Protein AF-A0A2E2SWW2-F1 (afdb_monomer)

Radius of gyration: 19.33 Å; Cα contacts (8 Å, |Δi|>4): 134; chains: 1; bounding box: 45×27×55 Å

Solvent-accessible surface area (backbone atoms only — not comparable to full-atom values): 9834 Å² total; per-residue (Å²): 129,81,61,62,66,57,54,51,51,49,55,50,49,55,50,66,76,67,57,56,90,77,57,49,76,68,54,45,49,54,51,53,53,49,52,51,54,40,49,55,32,51,47,49,33,52,50,35,50,50,36,60,74,56,81,68,48,97,42,60,67,59,31,48,51,49,39,46,53,29,50,52,51,38,50,52,41,51,51,52,46,50,52,47,52,56,50,50,51,52,55,48,49,55,56,39,70,74,45,58,74,81,56,28,61,61,47,51,56,49,49,51,54,42,51,53,49,55,50,50,49,54,51,52,51,51,51,50,57,50,44,60,56,48,76,70,78,41,91,64,68,74,71,58,82,58,82,59,84,47,83,67,40,71,76,63,61,65,55,72,54,48,50,56,46,44,54,58,56,48,59,73,78,107

Structure (mmCIF, N/CA/C/O backbone):
data_AF-A0A2E2SWW2-F1
#
_entry.id   AF-A0A2E2SWW2-F1
#
loop_
_atom_site.group_PDB
_atom_site.id
_atom_site.type_symbol
_atom_site.label_atom_id
_atom_site.label_alt_id
_atom_site.lab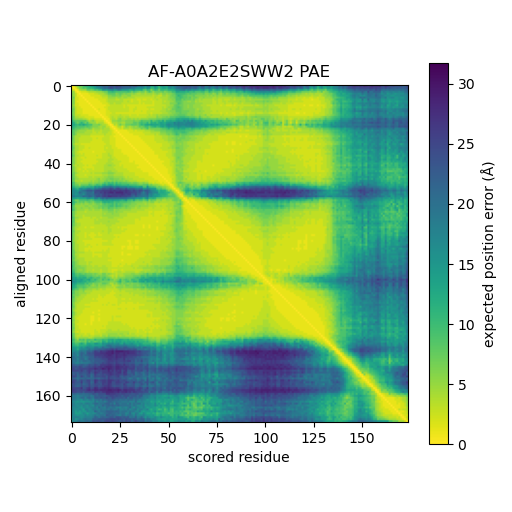el_comp_id
_atom_site.label_asym_id
_atom_site.label_entity_id
_atom_site.label_seq_id
_atom_site.pdbx_PDB_ins_code
_atom_site.Cartn_x
_atom_site.Cartn_y
_atom_site.Cartn_z
_atom_site.occupancy
_atom_site.B_iso_or_equiv
_atom_site.auth_seq_id
_atom_site.auth_comp_id
_atom_site.auth_asym_id
_atom_site.auth_atom_id
_atom_site.pdbx_PDB_model_num
ATOM 1 N N . MET A 1 1 ? -21.927 5.154 5.506 1.00 44.78 1 MET A N 1
ATOM 2 C CA . MET A 1 1 ? -20.506 5.487 5.271 1.00 44.78 1 MET A CA 1
ATOM 3 C C . MET A 1 1 ? -20.057 4.761 4.008 1.00 44.78 1 MET A C 1
ATOM 5 O O . MET A 1 1 ? -20.551 3.657 3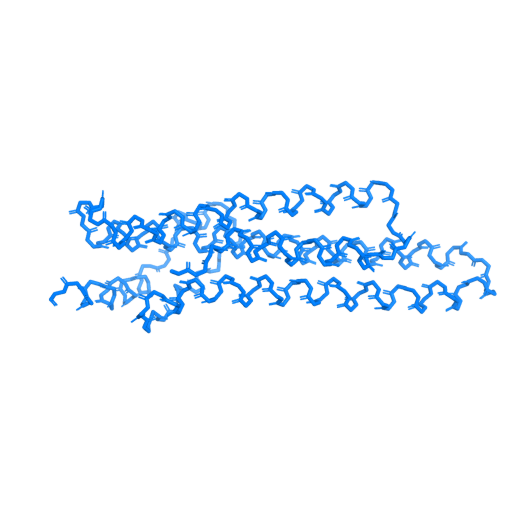.797 1.00 44.78 1 MET A O 1
ATOM 9 N N . PRO A 1 2 ? -19.231 5.363 3.132 1.00 48.22 2 PRO A N 1
ATOM 10 C CA . PRO A 1 2 ? -18.653 4.631 2.007 1.00 48.22 2 PRO A CA 1
ATOM 11 C C . PRO A 1 2 ? -17.894 3.409 2.537 1.00 48.22 2 PRO A C 1
ATOM 13 O O . PRO A 1 2 ? -17.219 3.514 3.556 1.00 48.22 2 PRO A O 1
ATOM 16 N N . ASN A 1 3 ? -18.018 2.263 1.867 1.00 66.25 3 ASN A N 1
ATOM 17 C CA . ASN A 1 3 ? -17.285 1.055 2.235 1.00 66.25 3 ASN A CA 1
ATOM 18 C C . ASN A 1 3 ? -15.785 1.298 1.984 1.00 66.25 3 ASN A C 1
ATOM 20 O O . ASN A 1 3 ? -15.339 1.387 0.839 1.00 66.25 3 ASN A O 1
ATOM 24 N N . LEU A 1 4 ? -15.018 1.464 3.060 1.00 70.31 4 LEU A N 1
ATOM 25 C CA . LEU A 1 4 ? -13.600 1.828 3.026 1.00 70.31 4 LEU A CA 1
ATOM 26 C C . LEU A 1 4 ? -12.750 0.746 2.360 1.00 70.31 4 LEU A C 1
ATOM 28 O O . LEU A 1 4 ? -11.808 1.057 1.628 1.00 70.31 4 LEU A O 1
ATOM 32 N N . THR A 1 5 ? -13.156 -0.513 2.516 1.00 74.06 5 THR A N 1
ATOM 33 C CA . THR A 1 5 ? -12.582 -1.646 1.787 1.00 74.06 5 THR A CA 1
ATOM 34 C C . THR A 1 5 ? -12.798 -1.496 0.273 1.00 74.06 5 THR A C 1
ATOM 36 O O . THR A 1 5 ? -11.884 -1.758 -0.507 1.00 74.06 5 THR A O 1
ATOM 39 N N . THR A 1 6 ? -13.952 -0.990 -0.176 1.00 81.00 6 THR A N 1
ATOM 40 C CA . THR A 1 6 ? -14.204 -0.699 -1.602 1.00 81.00 6 THR A CA 1
ATOM 41 C C . THR A 1 6 ? -13.335 0.447 -2.125 1.00 81.00 6 THR A C 1
ATOM 43 O O . THR A 1 6 ? -12.779 0.344 -3.222 1.00 81.00 6 THR A O 1
ATOM 46 N N . SER A 1 7 ? -13.160 1.520 -1.347 1.00 85.69 7 SER A N 1
ATOM 47 C CA . SER A 1 7 ? -12.246 2.616 -1.706 1.00 85.69 7 SER A CA 1
ATOM 48 C C . SER A 1 7 ? -10.805 2.117 -1.827 1.00 85.69 7 SER A C 1
ATOM 50 O O . SER A 1 7 ? -10.133 2.403 -2.816 1.00 85.69 7 SER A O 1
ATOM 52 N N . PHE A 1 8 ? -10.354 1.300 -0.873 1.00 87.19 8 PHE A N 1
ATOM 53 C CA . PHE A 1 8 ? -9.035 0.674 -0.895 1.00 87.19 8 PHE A CA 1
ATOM 54 C C . PHE A 1 8 ? -8.827 -0.188 -2.150 1.00 87.19 8 PHE A C 1
ATOM 56 O O . PHE A 1 8 ? -7.847 -0.016 -2.879 1.00 87.19 8 PHE A O 1
ATOM 63 N N . GLN A 1 9 ? -9.786 -1.068 -2.453 1.00 88.56 9 GLN A N 1
ATOM 64 C CA . GLN A 1 9 ? -9.755 -1.916 -3.647 1.00 88.56 9 GLN A CA 1
ATOM 65 C C . GLN A 1 9 ? -9.738 -1.098 -4.942 1.00 88.56 9 GLN A C 1
ATOM 67 O O . GLN A 1 9 ? -9.017 -1.452 -5.873 1.00 88.56 9 GLN A O 1
ATOM 72 N N . THR A 1 10 ? -10.471 0.017 -4.992 1.00 90.06 10 THR A N 1
ATOM 73 C CA . THR A 1 10 ? -10.481 0.927 -6.148 1.00 90.06 10 THR A CA 1
ATOM 74 C C . THR A 1 10 ? -9.108 1.559 -6.368 1.00 90.06 10 THR A C 1
ATOM 76 O O . THR A 1 10 ? -8.600 1.556 -7.489 1.00 90.06 10 THR A O 1
ATOM 79 N N . ILE A 1 11 ? -8.465 2.049 -5.302 1.00 90.88 11 ILE A N 1
ATOM 80 C CA . ILE A 1 11 ? -7.120 2.640 -5.377 1.00 90.88 11 ILE A CA 1
ATOM 81 C C . ILE A 1 11 ? -6.105 1.598 -5.876 1.00 90.88 11 ILE A C 1
ATOM 83 O O . ILE A 1 11 ? -5.323 1.892 -6.782 1.00 90.88 11 ILE A O 1
ATOM 87 N N . ILE A 1 12 ? -6.148 0.367 -5.347 1.00 91.69 12 ILE A N 1
ATOM 88 C CA . ILE A 1 12 ? -5.291 -0.728 -5.830 1.00 91.69 12 ILE A CA 1
ATOM 89 C C . ILE A 1 12 ? -5.576 -1.055 -7.294 1.00 91.69 12 ILE A C 1
ATOM 91 O O . ILE A 1 12 ? -4.636 -1.228 -8.068 1.00 91.69 12 ILE A O 1
ATOM 95 N N . GLY A 1 13 ? -6.849 -1.165 -7.678 1.00 90.19 13 GLY A N 1
ATOM 96 C CA . GLY A 1 13 ? -7.248 -1.472 -9.050 1.00 90.19 13 GLY A CA 1
ATOM 97 C C . GLY A 1 13 ? -6.688 -0.451 -10.039 1.00 90.19 13 GLY A C 1
ATOM 98 O O . GLY A 1 13 ? -6.053 -0.827 -11.026 1.00 90.19 13 GLY A O 1
ATOM 99 N N . ASN A 1 14 ? -6.820 0.837 -9.715 1.00 91.31 14 ASN A N 1
ATOM 100 C CA . ASN A 1 14 ? -6.276 1.932 -10.517 1.00 91.31 14 ASN A CA 1
ATOM 101 C C . ASN A 1 14 ? -4.749 1.845 -10.633 1.00 91.31 14 ASN A C 1
ATOM 103 O O . ASN A 1 14 ? -4.219 1.902 -11.744 1.00 91.31 14 ASN A O 1
ATOM 107 N N . TYR A 1 15 ? -4.047 1.621 -9.518 1.00 92.19 15 TYR A N 1
ATOM 108 C CA . TYR A 1 15 ? -2.594 1.443 -9.519 1.00 92.19 15 TYR A CA 1
ATOM 109 C C . TYR A 1 15 ? -2.155 0.264 -10.395 1.00 92.19 15 TYR A C 1
ATOM 111 O O . TYR A 1 15 ? -1.316 0.431 -11.276 1.00 92.19 15 TYR A O 1
ATOM 119 N N . LYS A 1 16 ? -2.769 -0.913 -10.220 1.00 88.94 16 LYS A N 1
ATOM 120 C CA . LYS A 1 16 ? -2.439 -2.122 -10.990 1.00 88.94 16 LYS A CA 1
ATOM 121 C C . LYS A 1 16 ? -2.703 -1.955 -12.483 1.00 88.94 16 LYS A C 1
ATOM 123 O O . LYS A 1 16 ? -1.901 -2.408 -13.290 1.00 88.94 16 LYS A O 1
ATOM 128 N N . SER A 1 17 ? -3.798 -1.291 -12.850 1.00 87.56 17 SER A N 1
ATOM 129 C CA . SER A 1 17 ? -4.132 -1.025 -14.256 1.00 87.56 17 SER A CA 1
ATOM 130 C C . SER A 1 17 ? -3.172 -0.040 -14.934 1.00 87.56 17 SER A C 1
ATOM 132 O O . SER A 1 17 ? -2.983 -0.109 -16.145 1.00 87.56 17 SER A O 1
ATOM 134 N N . SER A 1 18 ? -2.549 0.845 -14.150 1.00 86.69 18 SER A N 1
ATOM 135 C CA . SER A 1 18 ? -1.632 1.880 -14.641 1.00 86.69 18 SER A CA 1
ATOM 136 C C . SER A 1 18 ? -0.158 1.486 -14.520 1.00 86.69 18 SER A C 1
ATOM 138 O O . SER A 1 18 ? 0.701 2.181 -15.059 1.00 86.69 18 SER A O 1
ATOM 140 N N . ALA A 1 19 ? 0.148 0.394 -13.809 1.00 82.31 19 ALA A N 1
ATOM 141 C CA . ALA A 1 19 ? 1.511 -0.041 -13.544 1.00 82.31 19 ALA A CA 1
ATOM 142 C C . ALA A 1 19 ? 2.284 -0.274 -14.849 1.00 82.31 19 ALA A C 1
ATOM 144 O O . ALA A 1 19 ? 1.818 -0.916 -15.794 1.00 82.31 19 ALA A O 1
ATOM 145 N N . THR A 1 20 ? 3.498 0.261 -14.900 1.00 79.00 20 THR A N 1
ATOM 146 C CA . THR A 1 20 ? 4.372 0.127 -16.061 1.00 79.00 20 THR A CA 1
ATOM 147 C C . THR A 1 20 ? 4.958 -1.285 -16.138 1.00 79.00 20 THR A C 1
ATOM 149 O O . THR A 1 20 ? 5.107 -1.985 -15.136 1.00 79.00 20 THR A O 1
ATOM 152 N N . LYS A 1 21 ? 5.392 -1.702 -17.333 1.00 80.00 21 LYS A N 1
ATOM 153 C CA . LYS A 1 21 ? 6.045 -3.009 -17.554 1.00 80.00 21 LYS A CA 1
ATOM 154 C C . LYS A 1 21 ? 7.470 -3.109 -16.977 1.00 80.00 21 LYS A C 1
ATOM 156 O O . LYS A 1 21 ? 8.200 -4.029 -17.334 1.00 80.00 21 LYS A O 1
ATOM 161 N N . LEU A 1 22 ? 7.895 -2.162 -16.137 1.00 82.69 22 LEU A N 1
ATOM 162 C CA . LEU A 1 22 ? 9.226 -2.176 -15.523 1.00 82.69 22 LEU A CA 1
ATOM 163 C C . LEU A 1 22 ? 9.336 -3.138 -14.343 1.00 82.69 22 LEU A C 1
ATOM 165 O O . LEU A 1 22 ? 10.448 -3.517 -13.978 1.00 82.69 22 LEU A O 1
ATOM 169 N N . PHE A 1 23 ? 8.216 -3.546 -13.747 1.00 85.75 23 PHE A N 1
ATOM 170 C CA . PHE A 1 23 ? 8.254 -4.589 -12.737 1.00 85.75 23 PHE A CA 1
ATOM 171 C C . PHE A 1 23 ? 8.509 -5.951 -13.369 1.00 85.75 23 PHE A C 1
ATOM 173 O O . PHE A 1 23 ? 7.752 -6.432 -14.212 1.00 85.75 23 PHE A O 1
ATOM 180 N N . THR A 1 24 ? 9.570 -6.610 -12.904 1.00 86.75 24 THR A N 1
ATOM 181 C CA . THR A 1 24 ? 9.708 -8.052 -13.096 1.00 86.75 24 THR A CA 1
ATOM 182 C C . THR A 1 24 ? 8.603 -8.770 -12.325 1.00 86.75 24 THR A C 1
ATOM 184 O O . THR A 1 24 ? 8.027 -8.225 -11.379 1.00 86.75 24 THR A O 1
ATOM 187 N N . SER A 1 25 ? 8.336 -10.031 -12.667 1.00 88.44 25 SER A N 1
ATOM 188 C CA . SER A 1 25 ? 7.360 -10.839 -11.928 1.00 88.44 25 SER A CA 1
ATOM 189 C C . SER A 1 25 ? 7.667 -10.909 -10.428 1.00 88.44 25 SER A C 1
ATOM 191 O O . SER A 1 25 ? 6.747 -10.956 -9.621 1.00 88.44 25 SER A O 1
ATOM 193 N N . GLU A 1 26 ? 8.944 -10.877 -10.040 1.00 91.50 26 GLU A N 1
ATOM 194 C CA . GLU A 1 26 ? 9.345 -10.905 -8.631 1.00 91.50 26 GLU A CA 1
ATOM 195 C C . GLU A 1 26 ? 9.119 -9.562 -7.922 1.00 91.50 26 GLU A C 1
ATOM 197 O O . GLU A 1 26 ? 8.676 -9.516 -6.776 1.00 91.50 26 GLU A O 1
ATOM 202 N N . MET A 1 27 ? 9.364 -8.443 -8.609 1.00 92.75 27 MET A N 1
ATOM 203 C CA . MET A 1 27 ? 8.997 -7.119 -8.095 1.00 92.75 27 MET A CA 1
ATOM 204 C C . MET A 1 27 ? 7.484 -7.020 -7.894 1.00 92.75 27 MET A C 1
ATOM 206 O O . MET A 1 27 ? 7.032 -6.618 -6.824 1.00 92.75 27 MET A O 1
ATOM 210 N N . GLN A 1 28 ? 6.712 -7.472 -8.886 1.00 91.31 28 GLN A N 1
ATOM 211 C CA . GLN A 1 28 ? 5.254 -7.462 -8.840 1.00 91.31 28 GLN A CA 1
ATOM 212 C C . GLN A 1 28 ? 4.718 -8.281 -7.658 1.00 91.31 28 GLN A C 1
ATOM 214 O O . GLN A 1 28 ? 3.885 -7.786 -6.904 1.00 91.31 28 GLN A O 1
ATOM 219 N N . LYS A 1 29 ? 5.255 -9.486 -7.420 1.00 92.81 29 LYS A N 1
ATOM 220 C CA . LYS A 1 29 ? 4.886 -10.312 -6.257 1.00 92.81 29 LYS A CA 1
ATOM 221 C C . LYS A 1 29 ? 5.127 -9.605 -4.923 1.00 92.81 29 LYS A C 1
ATOM 223 O O . LYS A 1 29 ? 4.272 -9.670 -4.043 1.00 92.81 29 LYS A O 1
ATOM 228 N N . ARG A 1 30 ? 6.267 -8.921 -4.758 1.00 93.94 30 ARG A N 1
ATOM 229 C CA . ARG A 1 30 ? 6.573 -8.177 -3.521 1.00 93.94 30 ARG A CA 1
ATOM 230 C C . ARG A 1 30 ? 5.596 -7.025 -3.291 1.00 93.94 30 ARG A C 1
ATOM 232 O O . ARG A 1 30 ? 5.157 -6.829 -2.155 1.00 93.94 30 ARG A O 1
ATOM 239 N N . VAL A 1 31 ? 5.228 -6.307 -4.357 1.00 92.50 31 VAL A N 1
ATOM 240 C CA . VAL A 1 31 ? 4.202 -5.252 -4.308 1.00 92.50 31 VAL A CA 1
ATOM 241 C C . VAL A 1 31 ? 2.849 -5.846 -3.933 1.00 92.50 31 VAL A C 1
ATOM 243 O O . VAL A 1 31 ? 2.231 -5.392 -2.975 1.00 92.50 31 VAL A O 1
ATOM 246 N N . ASP A 1 32 ? 2.419 -6.905 -4.619 1.00 91.69 32 ASP A N 1
ATOM 247 C CA . ASP A 1 32 ? 1.140 -7.568 -4.353 1.00 91.69 32 ASP A CA 1
ATOM 248 C C . ASP A 1 32 ? 1.043 -8.094 -2.920 1.00 91.69 32 ASP A C 1
ATOM 250 O O . ASP A 1 32 ? 0.011 -7.918 -2.274 1.00 91.69 32 ASP A O 1
ATOM 254 N N . SER A 1 33 ? 2.124 -8.671 -2.391 1.00 91.56 33 SER A N 1
ATOM 255 C CA . SER A 1 33 ? 2.178 -9.136 -1.005 1.00 91.56 33 SER A CA 1
ATOM 256 C C . SER A 1 33 ? 2.028 -7.992 -0.001 1.00 91.56 33 SER A C 1
ATOM 258 O O . SER A 1 33 ? 1.300 -8.141 0.976 1.00 91.56 33 SER A O 1
ATOM 260 N N . ASN A 1 34 ? 2.689 -6.850 -0.220 1.00 92.75 34 ASN A N 1
ATOM 261 C CA . ASN A 1 34 ? 2.571 -5.699 0.683 1.00 92.75 34 ASN A CA 1
ATOM 262 C C . ASN A 1 34 ? 1.180 -5.062 0.606 1.00 92.75 34 ASN A C 1
ATOM 264 O O . ASN A 1 34 ? 0.608 -4.706 1.634 1.00 92.75 34 ASN A O 1
ATOM 268 N N . LEU A 1 35 ? 0.606 -4.971 -0.596 1.00 92.56 35 LEU A N 1
ATOM 269 C CA . LEU A 1 35 ? -0.755 -4.477 -0.788 1.00 92.56 35 LEU A CA 1
ATOM 270 C C . LEU A 1 35 ? -1.802 -5.401 -0.154 1.00 92.56 35 LEU A C 1
ATOM 272 O O . LEU A 1 35 ? -2.775 -4.906 0.408 1.00 92.56 35 LEU A O 1
ATOM 276 N N . ALA A 1 36 ? -1.600 -6.721 -0.194 1.00 90.50 36 ALA A N 1
ATOM 277 C CA . ALA A 1 36 ? -2.465 -7.678 0.493 1.00 90.50 36 ALA A CA 1
ATOM 278 C C . ALA A 1 36 ? -2.401 -7.504 2.018 1.00 90.50 36 ALA A C 1
ATOM 280 O O . ALA A 1 36 ? -3.444 -7.411 2.661 1.00 90.50 36 ALA A O 1
ATOM 281 N N . SER A 1 37 ? -1.197 -7.378 2.589 1.00 88.94 37 SER A N 1
ATOM 282 C CA . SER A 1 37 ? -1.030 -7.100 4.022 1.00 88.94 37 SER A CA 1
ATOM 283 C C . SER A 1 37 ? -1.699 -5.788 4.430 1.00 88.94 37 SER A C 1
ATOM 285 O O . SER A 1 37 ? -2.452 -5.759 5.401 1.00 88.94 37 SER A O 1
ATOM 287 N N . LEU A 1 38 ? -1.489 -4.716 3.658 1.00 89.50 38 LEU A N 1
ATOM 288 C CA . LEU A 1 38 ? -2.134 -3.427 3.902 1.00 89.50 38 LEU A CA 1
ATOM 289 C C . LEU A 1 38 ? -3.664 -3.529 3.796 1.00 89.50 38 LEU A C 1
ATOM 291 O O . LEU A 1 38 ? -4.363 -2.906 4.588 1.00 89.50 38 LEU A O 1
ATOM 295 N N . SER A 1 39 ? -4.191 -4.345 2.875 1.00 89.19 39 SER A N 1
ATOM 296 C CA . SER A 1 39 ? -5.633 -4.600 2.761 1.00 89.19 39 SER A CA 1
ATOM 297 C C . SER A 1 39 ? -6.212 -5.151 4.054 1.00 89.19 39 SER A C 1
ATOM 299 O O . SER A 1 39 ? -7.231 -4.654 4.523 1.00 89.19 39 SER A O 1
ATOM 301 N N . THR A 1 40 ? -5.556 -6.159 4.633 1.00 89.44 40 THR A N 1
ATOM 302 C CA . THR A 1 40 ? -5.980 -6.762 5.900 1.00 89.44 40 THR A CA 1
ATOM 303 C C . THR A 1 40 ? -5.997 -5.722 7.014 1.00 89.44 40 THR A C 1
ATOM 305 O O . THR A 1 40 ? -6.982 -5.617 7.737 1.00 89.44 40 THR A O 1
ATOM 308 N N . GLN A 1 41 ? -4.953 -4.894 7.103 1.00 87.88 41 GLN A N 1
ATOM 309 C CA . GLN A 1 41 ? -4.850 -3.845 8.122 1.00 87.88 41 GLN A CA 1
ATOM 310 C C . GLN A 1 41 ? -5.910 -2.749 7.958 1.00 87.88 41 GLN A C 1
ATOM 312 O O . GLN A 1 41 ? -6.487 -2.285 8.938 1.00 87.88 41 GLN A O 1
ATOM 317 N N . MET A 1 42 ? -6.241 -2.376 6.720 1.00 85.38 42 MET A N 1
ATOM 318 C CA . MET A 1 42 ? -7.327 -1.430 6.448 1.00 85.38 42 MET A CA 1
ATOM 319 C C . MET A 1 42 ? -8.697 -2.007 6.827 1.00 85.38 42 MET A C 1
ATOM 321 O O . MET A 1 42 ? -9.530 -1.281 7.361 1.00 85.38 42 MET A O 1
ATOM 325 N N . THR A 1 43 ? -8.926 -3.307 6.613 1.00 85.62 43 THR A N 1
ATOM 326 C CA . THR A 1 43 ? -10.139 -3.995 7.085 1.00 85.62 43 THR A CA 1
ATOM 327 C C . THR A 1 43 ? -10.196 -4.076 8.614 1.00 85.62 43 THR A C 1
ATOM 329 O O . THR A 1 43 ? -11.259 -3.878 9.196 1.00 85.62 43 THR A O 1
ATOM 332 N N . GLU A 1 44 ? -9.073 -4.333 9.288 1.00 84.44 44 GLU A N 1
ATOM 333 C CA . GLU A 1 44 ? -8.999 -4.310 10.757 1.00 84.44 44 GLU A CA 1
ATOM 334 C C . GLU A 1 44 ? -9.317 -2.919 11.320 1.00 84.44 44 GLU A C 1
ATOM 336 O O . GLU A 1 44 ? -10.061 -2.814 12.295 1.00 84.44 44 GLU A O 1
ATOM 341 N N . LEU A 1 45 ? -8.831 -1.855 10.676 1.00 81.88 45 LEU A N 1
ATOM 342 C CA . LEU A 1 45 ? -9.145 -0.475 11.040 1.00 81.88 45 LEU A CA 1
ATOM 343 C C . LEU A 1 45 ? -10.629 -0.130 10.824 1.00 81.88 45 LEU A C 1
ATOM 345 O O . LEU A 1 45 ? -11.242 0.485 11.697 1.00 81.88 45 LEU A O 1
ATOM 349 N N . ASP A 1 46 ? -11.220 -0.568 9.710 1.00 81.12 46 ASP A N 1
ATOM 350 C CA . ASP A 1 46 ? -12.657 -0.419 9.425 1.00 81.12 46 ASP A CA 1
ATOM 351 C C . ASP A 1 46 ? -13.512 -1.133 10.492 1.00 81.12 46 ASP A C 1
ATOM 353 O O . ASP A 1 46 ? -14.431 -0.555 11.074 1.00 81.12 46 ASP A O 1
ATOM 357 N N . ASN A 1 47 ? -13.136 -2.363 10.856 1.00 80.56 47 ASN A N 1
ATOM 358 C CA . ASN A 1 47 ? -13.802 -3.131 11.910 1.00 80.56 47 ASN A CA 1
ATOM 359 C C . ASN A 1 47 ? -13.642 -2.495 13.299 1.00 80.56 47 ASN A C 1
ATOM 361 O O . ASN A 1 47 ? -14.610 -2.429 14.059 1.00 80.56 47 ASN A O 1
ATOM 365 N N . ALA A 1 48 ? -12.437 -2.026 13.643 1.00 77.50 48 ALA A N 1
ATOM 366 C CA . ALA A 1 48 ? -12.167 -1.341 14.906 1.00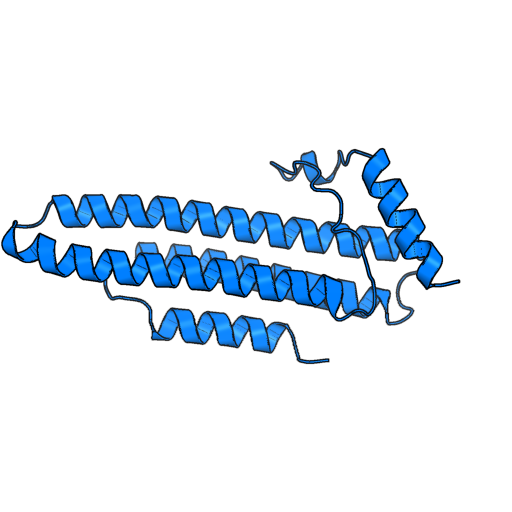 77.50 48 ALA A CA 1
ATOM 367 C C . ALA A 1 48 ? -13.020 -0.074 15.030 1.00 77.50 48 ALA A C 1
ATOM 369 O O . ALA A 1 48 ? -13.665 0.146 16.056 1.00 77.50 48 ALA A O 1
ATOM 370 N N . SER A 1 49 ? -13.088 0.708 13.952 1.00 75.44 49 SER A N 1
ATOM 371 C CA . SER A 1 49 ? -13.963 1.871 13.852 1.00 75.44 49 SER A CA 1
ATOM 372 C C . SER A 1 49 ? -15.431 1.483 14.062 1.00 75.44 49 SER A C 1
ATOM 374 O O . SER A 1 49 ? -16.084 2.009 14.966 1.00 75.44 49 SER A O 1
ATOM 376 N N . ALA A 1 50 ? -15.947 0.497 13.326 1.00 75.25 50 ALA A N 1
ATOM 377 C CA . ALA A 1 50 ? -17.328 0.049 13.481 1.00 75.25 50 ALA A CA 1
ATOM 378 C C . ALA A 1 50 ? -17.644 -0.414 14.918 1.00 75.25 50 ALA A C 1
ATOM 380 O O . ALA A 1 50 ? -18.690 -0.056 15.464 1.00 75.25 50 ALA A O 1
ATOM 381 N N . ALA A 1 51 ? -16.734 -1.148 15.566 1.00 70.56 51 ALA A N 1
ATOM 382 C CA . ALA A 1 51 ? -16.894 -1.622 16.941 1.00 70.56 51 ALA A CA 1
ATOM 383 C C . ALA A 1 51 ? -16.908 -0.481 17.975 1.00 70.56 51 ALA A C 1
ATOM 385 O O . ALA A 1 51 ? -17.661 -0.558 18.950 1.00 70.56 51 ALA A O 1
ATOM 386 N N . THR A 1 52 ? -16.133 0.591 17.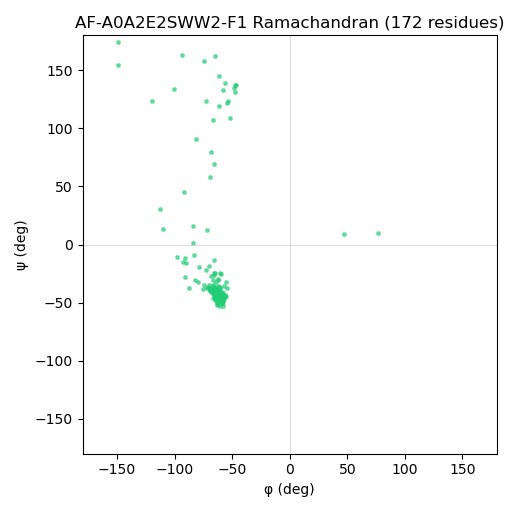754 1.00 65.06 52 THR A N 1
ATOM 387 C CA . THR A 1 52 ? -16.159 1.787 18.617 1.00 65.06 52 THR A CA 1
ATOM 388 C C . THR A 1 52 ? -17.481 2.558 18.550 1.00 65.06 52 THR A C 1
ATOM 390 O O . THR A 1 52 ? -17.906 3.124 19.555 1.00 65.06 52 THR A O 1
ATOM 393 N N . HIS A 1 53 ? -18.183 2.533 17.414 1.00 62.59 53 HIS A N 1
ATOM 394 C CA . HIS A 1 53 ? -19.494 3.182 17.264 1.00 62.59 53 HIS A CA 1
ATOM 395 C C . HIS A 1 53 ? -20.669 2.251 17.592 1.00 62.59 53 HIS A C 1
ATOM 397 O O . HIS A 1 53 ? -21.736 2.693 18.020 1.00 62.59 53 HIS A O 1
ATOM 403 N N . GLY A 1 54 ? -20.483 0.948 17.404 1.00 54.06 54 GLY A N 1
ATOM 404 C CA . GLY A 1 54 ? -21.525 -0.061 17.508 1.00 54.06 54 GLY A CA 1
ATOM 405 C C . GLY A 1 54 ? -21.663 -0.694 18.887 1.00 54.06 54 GLY A C 1
ATOM 406 O O . GLY A 1 54 ? -21.754 -1.906 18.931 1.00 54.06 54 GLY A O 1
ATOM 407 N N . LYS A 1 55 ? -21.661 0.054 20.003 1.00 52.81 55 LYS A N 1
ATOM 408 C CA . LYS A 1 55 ? -21.917 -0.438 21.390 1.00 52.81 55 LYS A CA 1
ATOM 409 C C . LYS A 1 55 ? -21.176 -1.728 21.841 1.00 52.81 55 LYS A C 1
ATOM 411 O O . LYS A 1 55 ? -21.499 -2.264 22.897 1.00 52.81 55 LYS A O 1
ATOM 416 N N . ALA A 1 56 ? -20.216 -2.244 21.074 1.00 56.12 56 ALA A N 1
ATOM 417 C CA . ALA A 1 56 ? -19.689 -3.603 21.220 1.00 56.12 56 ALA A CA 1
ATOM 418 C C . ALA A 1 56 ? -18.486 -3.677 22.168 1.00 56.12 56 ALA A C 1
ATOM 420 O O . ALA A 1 56 ? -18.074 -4.768 22.558 1.00 56.12 56 ALA A O 1
ATOM 421 N N . LEU A 1 57 ? -17.925 -2.526 22.546 1.00 58.81 57 LEU A N 1
ATOM 422 C CA . LEU A 1 57 ? -16.802 -2.434 23.470 1.00 58.81 57 LEU A CA 1
ATOM 423 C C . LEU A 1 57 ? -17.294 -2.061 24.880 1.00 58.81 57 LEU A C 1
ATOM 425 O O . LEU A 1 57 ? -18.107 -1.147 25.018 1.00 58.81 57 LEU A O 1
ATOM 429 N N . PRO A 1 58 ? -16.810 -2.751 25.931 1.00 59.00 58 PRO A N 1
ATOM 430 C CA . PRO A 1 58 ? -17.311 -2.593 27.297 1.00 59.00 58 PRO A CA 1
ATOM 431 C C . PRO A 1 58 ? -16.954 -1.242 27.943 1.00 59.00 58 PRO A C 1
ATOM 433 O O . PRO A 1 58 ? -17.613 -0.853 28.905 1.00 59.00 58 PRO A O 1
ATOM 436 N N . SER A 1 59 ? -15.952 -0.511 27.430 1.00 70.56 59 SER A N 1
ATOM 437 C CA . SER A 1 59 ? -15.606 0.841 27.892 1.00 70.56 59 SER A CA 1
ATOM 438 C C . SER A 1 59 ? -15.008 1.727 26.780 1.00 70.56 59 SER A C 1
ATOM 440 O O . SER A 1 59 ? -14.395 1.208 25.837 1.00 70.56 59 SER A O 1
ATOM 442 N N . PRO A 1 60 ? -15.125 3.068 26.892 1.00 66.19 60 PRO A N 1
ATOM 443 C CA . PRO A 1 60 ? -14.492 4.016 25.970 1.00 66.19 60 PRO A CA 1
ATOM 444 C C . PRO A 1 60 ? -12.967 3.863 25.876 1.00 66.19 60 PRO A C 1
ATOM 446 O O . PRO A 1 60 ? -12.391 4.000 24.804 1.00 66.19 60 PRO A O 1
ATOM 449 N N . GLU A 1 61 ? -12.297 3.525 26.976 1.00 69.25 61 GLU A N 1
ATOM 450 C CA . GLU A 1 61 ? -10.838 3.352 27.010 1.00 69.25 61 GLU A CA 1
ATOM 451 C C . GLU A 1 61 ? -10.382 2.171 26.147 1.00 69.25 61 GLU A C 1
ATOM 453 O O . GLU A 1 61 ? -9.380 2.250 25.433 1.00 69.25 61 GLU A O 1
ATOM 458 N N . GLN A 1 62 ? -11.142 1.075 26.176 1.00 72.19 62 GLN A N 1
ATOM 459 C CA . GLN A 1 62 ? -10.835 -0.106 25.380 1.00 72.19 62 GLN A CA 1
ATOM 460 C C . GLN A 1 62 ? -11.117 0.132 23.894 1.00 72.19 62 GLN A C 1
ATOM 462 O O . GLN A 1 62 ? -10.328 -0.283 23.048 1.00 72.19 62 GLN A O 1
ATOM 467 N N . ALA A 1 63 ? -12.186 0.870 23.589 1.00 70.00 63 ALA A N 1
ATOM 468 C CA . ALA A 1 63 ? -12.511 1.323 22.243 1.00 70.00 63 ALA A CA 1
ATOM 469 C C . ALA A 1 63 ? -11.394 2.185 21.634 1.00 70.00 63 ALA A C 1
ATOM 471 O O . ALA A 1 63 ? -10.904 1.902 20.538 1.00 70.00 63 ALA A O 1
ATOM 472 N N . ALA A 1 64 ? -10.926 3.172 22.394 1.00 70.75 64 ALA A N 1
ATOM 473 C CA . ALA A 1 64 ? -9.812 4.024 22.020 1.00 70.75 64 ALA A CA 1
ATOM 474 C C . ALA A 1 64 ? -8.535 3.193 21.777 1.00 70.75 64 ALA A C 1
ATOM 476 O O . ALA A 1 64 ? -7.906 3.276 20.724 1.00 70.75 64 ALA A O 1
ATOM 477 N N . LYS A 1 65 ? -8.167 2.309 22.709 1.00 73.12 65 LYS A N 1
ATOM 478 C CA . LYS A 1 65 ? -6.961 1.482 22.563 1.00 73.12 65 LYS A CA 1
ATOM 479 C C . LYS A 1 65 ? -6.978 0.624 21.292 1.00 73.12 65 LYS A C 1
ATOM 481 O O . LYS A 1 65 ? -5.973 0.578 20.585 1.00 73.12 65 LYS A O 1
ATOM 486 N N . THR A 1 66 ? -8.100 -0.028 20.983 1.00 76.75 66 THR A N 1
ATOM 487 C CA . THR A 1 66 ? -8.238 -0.850 19.771 1.00 76.75 66 THR A CA 1
ATOM 488 C C . THR A 1 66 ? -8.101 -0.013 18.497 1.00 76.75 66 THR A C 1
ATOM 490 O O . THR A 1 66 ? -7.385 -0.414 17.580 1.00 76.75 66 THR A O 1
ATOM 493 N N . LEU A 1 67 ? -8.722 1.170 18.449 1.00 75.94 67 LEU A N 1
ATOM 494 C CA . LEU A 1 67 ? -8.618 2.069 17.298 1.00 75.94 67 LEU A CA 1
ATOM 495 C C . LEU A 1 67 ? -7.186 2.593 17.096 1.00 75.94 67 LEU A C 1
ATOM 497 O O . LEU A 1 67 ? -6.695 2.626 15.966 1.00 75.94 67 LEU A O 1
ATOM 501 N N . ALA A 1 68 ? -6.493 2.952 18.181 1.00 74.12 68 ALA A N 1
ATOM 502 C CA . ALA A 1 68 ? -5.100 3.393 18.128 1.00 74.12 68 ALA A CA 1
ATOM 503 C C . ALA A 1 68 ? -4.178 2.291 17.585 1.00 74.12 68 ALA A C 1
ATOM 505 O O . ALA A 1 68 ? -3.389 2.543 16.678 1.00 74.12 68 ALA A O 1
ATOM 506 N N . GLN A 1 69 ? -4.330 1.055 18.071 1.00 76.31 69 GLN A N 1
ATOM 507 C CA . GLN A 1 69 ? -3.541 -0.088 17.602 1.00 76.31 69 GLN A CA 1
ATOM 508 C C . GLN A 1 69 ? -3.750 -0.369 16.110 1.00 76.31 69 GLN A C 1
ATOM 510 O O . GLN A 1 69 ? -2.772 -0.544 15.383 1.00 76.31 69 GLN A O 1
ATOM 515 N N . ALA A 1 70 ? -5.002 -0.365 15.644 1.00 79.19 70 ALA A N 1
ATOM 516 C CA . ALA A 1 70 ? -5.311 -0.568 14.230 1.00 79.19 70 ALA A CA 1
ATOM 517 C C . ALA A 1 70 ? -4.737 0.558 13.350 1.00 79.19 70 ALA A C 1
ATOM 519 O O . ALA A 1 70 ? -4.185 0.303 12.281 1.00 79.19 70 ALA A O 1
ATOM 520 N N . THR A 1 71 ? -4.793 1.804 13.831 1.00 78.31 71 THR A N 1
ATOM 521 C CA . THR A 1 71 ? -4.216 2.962 13.130 1.00 78.31 71 THR A CA 1
ATOM 522 C C . THR A 1 71 ? -2.701 2.823 12.989 1.00 78.31 71 THR A C 1
ATOM 524 O O . THR A 1 71 ? -2.169 2.930 11.883 1.00 78.31 71 THR A O 1
ATOM 527 N N . SER A 1 72 ? -1.997 2.512 14.081 1.00 76.62 72 SER A N 1
ATOM 528 C CA . SER A 1 72 ? -0.545 2.313 14.058 1.00 76.62 72 SER A CA 1
ATOM 529 C C . SER A 1 72 ? -0.121 1.168 13.135 1.00 76.62 72 SER A C 1
ATOM 531 O O . SER A 1 72 ? 0.906 1.257 12.463 1.00 76.62 72 SER A O 1
ATOM 533 N N . ALA A 1 73 ? -0.907 0.094 13.060 1.00 81.00 73 ALA A N 1
ATOM 534 C CA . ALA A 1 73 ? -0.599 -1.040 12.195 1.00 81.00 73 ALA A CA 1
ATOM 535 C C . ALA A 1 73 ? -0.765 -0.711 10.694 1.00 81.00 73 ALA A C 1
ATOM 537 O O . ALA A 1 73 ? 0.045 -1.148 9.863 1.00 81.00 73 ALA A O 1
ATOM 538 N N . VAL A 1 74 ? -1.740 0.137 10.343 1.00 85.12 74 VAL A N 1
ATOM 539 C CA . VAL A 1 74 ? -1.861 0.719 8.995 1.00 85.12 74 VAL A CA 1
ATOM 540 C C . VAL A 1 74 ? -0.665 1.619 8.676 1.00 85.12 74 VAL A C 1
ATOM 542 O O . VAL A 1 74 ? -0.074 1.476 7.605 1.00 85.12 74 VAL A O 1
ATOM 545 N N . GLU A 1 75 ? -0.249 2.498 9.592 1.00 83.50 75 GLU A N 1
ATOM 546 C CA . GLU A 1 75 ? 0.928 3.359 9.390 1.00 83.50 75 GLU A CA 1
ATOM 547 C C . GLU A 1 75 ? 2.211 2.549 9.162 1.00 83.50 75 GLU A C 1
ATOM 549 O O . GLU A 1 75 ? 2.967 2.833 8.229 1.00 83.50 75 GLU A O 1
ATOM 554 N N . LEU A 1 76 ? 2.435 1.500 9.957 1.00 82.69 76 LEU A N 1
ATOM 555 C CA . LEU A 1 76 ? 3.558 0.578 9.774 1.00 82.69 76 LEU A CA 1
ATOM 556 C C . LEU A 1 76 ? 3.535 -0.081 8.392 1.00 82.69 76 LEU A C 1
ATOM 558 O O . LEU A 1 76 ? 4.564 -0.148 7.719 1.00 82.69 76 LEU A O 1
ATOM 562 N N . SER A 1 77 ? 2.361 -0.523 7.945 1.00 87.00 77 SER A N 1
ATOM 563 C CA . SER A 1 77 ? 2.194 -1.152 6.631 1.00 87.00 77 SER A CA 1
ATOM 564 C C . SER A 1 77 ? 2.445 -0.168 5.483 1.00 87.00 77 SER A C 1
ATOM 566 O O . SER A 1 77 ? 3.064 -0.528 4.482 1.00 87.00 77 SER A O 1
ATOM 568 N N . LEU A 1 78 ? 2.031 1.094 5.633 1.00 89.31 78 LEU A N 1
ATOM 569 C CA . LEU A 1 78 ? 2.319 2.155 4.663 1.00 89.31 78 LEU A CA 1
ATOM 570 C C . LEU A 1 78 ? 3.812 2.493 4.606 1.00 89.31 78 LEU A C 1
ATOM 572 O O . LEU A 1 78 ? 4.351 2.683 3.517 1.00 89.31 78 LEU A O 1
ATOM 576 N N . ASN A 1 79 ? 4.492 2.518 5.753 1.00 86.44 79 ASN A N 1
ATOM 577 C CA . ASN A 1 79 ? 5.939 2.725 5.813 1.00 86.44 79 ASN A CA 1
ATOM 578 C C . ASN A 1 79 ? 6.701 1.559 5.167 1.00 86.44 79 ASN A C 1
ATOM 580 O O . ASN A 1 79 ? 7.657 1.785 4.425 1.00 86.44 79 ASN A O 1
ATOM 584 N N . ALA A 1 80 ? 6.263 0.316 5.390 1.00 87.00 80 ALA A N 1
ATOM 585 C CA . ALA A 1 80 ? 6.833 -0.858 4.730 1.00 87.00 80 ALA A CA 1
ATOM 586 C C . ALA A 1 80 ? 6.660 -0.791 3.201 1.00 87.00 80 ALA A C 1
ATOM 588 O O . ALA A 1 80 ? 7.606 -1.057 2.457 1.00 87.00 80 ALA A O 1
ATOM 589 N N . LEU A 1 81 ? 5.487 -0.360 2.726 1.00 92.56 81 LEU A N 1
ATOM 590 C CA . LEU A 1 81 ? 5.224 -0.161 1.300 1.00 92.56 81 LEU A CA 1
ATOM 591 C C . LEU A 1 81 ? 6.112 0.941 0.692 1.00 92.56 81 LEU A C 1
ATOM 593 O O . LEU A 1 81 ? 6.644 0.773 -0.403 1.00 92.56 81 LEU A O 1
ATOM 597 N N . GLU A 1 82 ? 6.328 2.047 1.405 1.00 93.44 82 GLU A N 1
ATOM 598 C CA . GLU A 1 82 ? 7.228 3.124 0.972 1.00 93.44 82 GLU A CA 1
ATOM 599 C C . GLU A 1 82 ? 8.694 2.672 0.895 1.00 93.44 82 GLU A C 1
ATOM 601 O O . GLU A 1 82 ? 9.402 2.976 -0.075 1.00 93.44 82 GLU A O 1
ATOM 606 N N . GLN A 1 83 ? 9.149 1.896 1.881 1.00 91.62 83 GLN A N 1
ATOM 607 C CA . GLN A 1 83 ? 10.478 1.286 1.862 1.00 91.62 83 GLN A CA 1
ATOM 608 C C . GLN A 1 83 ? 10.627 0.306 0.696 1.00 91.62 83 GLN A C 1
ATOM 610 O O . GLN A 1 83 ? 11.653 0.325 0.008 1.00 91.62 83 GLN A O 1
ATOM 615 N N . LEU A 1 84 ? 9.598 -0.504 0.424 1.00 93.56 84 LEU A N 1
ATOM 616 C CA . LEU A 1 84 ? 9.575 -1.388 -0.735 1.00 93.56 84 LEU A CA 1
ATOM 617 C C . LEU A 1 84 ? 9.708 -0.586 -2.032 1.00 93.56 84 LEU A C 1
ATOM 619 O O . LEU A 1 84 ? 10.578 -0.905 -2.837 1.00 93.56 84 LEU A O 1
ATOM 623 N N . PHE A 1 85 ? 8.906 0.460 -2.241 1.00 94.81 85 PHE A N 1
ATOM 624 C CA . PHE A 1 85 ? 8.997 1.269 -3.462 1.00 94.81 85 PHE A CA 1
ATOM 625 C C . PHE A 1 85 ? 10.357 1.939 -3.627 1.00 94.81 85 PHE A C 1
ATOM 627 O O . PHE A 1 85 ? 10.904 1.941 -4.729 1.00 94.81 85 PHE A O 1
ATOM 634 N N . SER A 1 86 ? 10.959 2.405 -2.534 1.00 93.69 86 SER A N 1
ATOM 635 C CA . SER A 1 86 ? 12.326 2.931 -2.550 1.00 93.69 86 SER A CA 1
ATOM 636 C C . SER A 1 86 ? 13.347 1.864 -2.970 1.00 93.69 86 SER A C 1
ATOM 638 O O . SER A 1 86 ? 14.262 2.146 -3.746 1.00 93.69 86 SER A O 1
ATOM 640 N N . SER A 1 87 ? 13.192 0.621 -2.498 1.00 95.12 87 SER A N 1
ATOM 641 C CA . SER A 1 87 ? 14.031 -0.510 -2.917 1.00 95.12 87 SER A CA 1
ATOM 642 C C . SER A 1 87 ? 13.832 -0.845 -4.394 1.00 95.12 87 SER A C 1
ATOM 644 O O . SER A 1 87 ? 14.801 -0.971 -5.141 1.00 95.12 87 SER A O 1
ATOM 646 N N . LEU A 1 88 ? 12.578 -0.940 -4.838 1.00 94.25 88 LEU A N 1
ATOM 647 C CA . LEU A 1 88 ? 12.233 -1.258 -6.220 1.00 94.25 88 LEU A CA 1
ATOM 648 C C . LEU A 1 88 ? 12.728 -0.184 -7.186 1.00 94.25 88 LEU A C 1
ATOM 650 O O . LEU A 1 88 ? 13.234 -0.528 -8.248 1.00 94.25 88 LEU A O 1
ATOM 654 N N . GLN A 1 89 ? 12.659 1.095 -6.816 1.00 94.38 89 GLN A N 1
ATOM 655 C CA . GLN A 1 89 ? 13.224 2.178 -7.617 1.00 94.38 89 GLN A CA 1
ATOM 656 C C . GLN A 1 89 ? 14.728 1.986 -7.838 1.00 94.38 89 GLN A C 1
ATOM 658 O O . GLN A 1 89 ? 15.199 2.112 -8.967 1.00 94.38 89 GLN A O 1
ATOM 663 N N . ARG A 1 90 ? 15.485 1.621 -6.794 1.00 93.62 90 ARG A N 1
ATOM 664 C CA . ARG A 1 90 ? 16.922 1.329 -6.934 1.00 93.62 90 ARG A CA 1
ATOM 665 C C . ARG A 1 90 ? 17.161 0.139 -7.856 1.00 93.62 90 ARG A C 1
ATOM 667 O O . ARG A 1 90 ? 17.990 0.231 -8.754 1.00 93.62 90 ARG A O 1
ATOM 674 N N . GLU A 1 91 ? 16.408 -0.948 -7.685 1.00 93.56 91 GLU A N 1
ATOM 675 C CA . GLU A 1 91 ? 16.522 -2.128 -8.549 1.00 93.56 91 GLU A CA 1
ATOM 676 C C . GLU A 1 91 ? 16.194 -1.806 -10.020 1.00 93.56 91 GLU A C 1
ATOM 678 O O . GLU A 1 91 ? 16.918 -2.239 -10.921 1.00 93.56 91 GLU A O 1
ATOM 683 N N . ARG A 1 92 ? 15.151 -1.000 -10.280 1.00 93.75 92 ARG A N 1
ATOM 684 C CA . ARG A 1 92 ? 14.800 -0.521 -11.628 1.00 93.75 92 ARG A CA 1
ATOM 685 C C . ARG A 1 92 ? 15.920 0.337 -12.213 1.00 93.75 92 ARG A C 1
ATOM 687 O O . ARG A 1 92 ? 16.339 0.086 -13.338 1.00 93.75 92 ARG A O 1
ATOM 694 N N . GLN A 1 93 ? 16.467 1.286 -11.456 1.00 92.69 93 GLN A N 1
ATOM 695 C CA . GLN A 1 93 ? 17.582 2.121 -11.918 1.00 92.69 93 GLN A CA 1
ATOM 696 C C . GLN A 1 93 ? 18.833 1.298 -12.238 1.00 92.69 93 GLN A C 1
ATOM 698 O O . GLN A 1 93 ? 19.452 1.516 -13.278 1.00 92.69 93 GLN A O 1
ATOM 703 N N . THR A 1 94 ? 19.184 0.312 -11.408 1.00 91.56 94 THR A N 1
ATOM 704 C CA . THR A 1 94 ? 20.287 -0.615 -11.703 1.00 91.56 94 THR A CA 1
ATOM 705 C C . THR A 1 94 ? 20.032 -1.394 -12.991 1.00 91.56 94 THR A C 1
ATOM 707 O O . THR A 1 94 ? 20.929 -1.498 -13.828 1.00 91.56 94 THR A O 1
ATOM 710 N N . PHE A 1 95 ? 18.814 -1.905 -13.190 1.00 89.31 95 PHE A N 1
ATOM 711 C CA . PHE A 1 95 ? 18.443 -2.582 -14.433 1.00 89.31 95 PHE A CA 1
ATOM 712 C C . PHE A 1 95 ? 18.609 -1.669 -15.653 1.00 89.31 95 PHE A C 1
ATOM 714 O O . PHE A 1 95 ? 19.186 -2.095 -16.651 1.00 89.31 95 PHE A O 1
ATOM 721 N N . ILE A 1 96 ? 18.149 -0.418 -15.564 1.00 91.25 96 ILE A N 1
ATOM 722 C CA . ILE A 1 96 ? 18.236 0.564 -16.651 1.00 91.25 96 ILE A CA 1
ATOM 723 C C . ILE A 1 96 ? 19.693 0.901 -16.963 1.00 91.25 96 ILE A C 1
ATOM 725 O O . ILE A 1 96 ? 20.087 0.857 -18.124 1.00 91.25 96 ILE A O 1
ATOM 729 N N . ASN A 1 97 ? 20.512 1.163 -15.944 1.00 91.12 97 ASN A N 1
ATOM 730 C CA . ASN A 1 97 ? 21.926 1.510 -16.116 1.00 91.12 97 ASN A CA 1
ATOM 731 C C . ASN A 1 97 ? 22.737 0.412 -16.825 1.00 91.12 97 ASN A C 1
ATOM 733 O O . ASN A 1 97 ? 23.726 0.715 -17.486 1.00 91.12 97 ASN A O 1
ATOM 737 N N . ASN A 1 98 ? 22.299 -0.848 -16.740 1.00 90.69 98 ASN A N 1
ATOM 738 C CA . ASN A 1 98 ? 22.929 -1.984 -17.415 1.00 90.69 98 ASN A CA 1
ATOM 739 C C . ASN A 1 98 ? 22.476 -2.172 -18.880 1.00 90.69 98 ASN A C 1
ATOM 741 O O . ASN A 1 98 ? 22.902 -3.125 -19.535 1.00 90.69 98 ASN A O 1
ATOM 745 N N . LYS A 1 99 ? 21.599 -1.307 -19.408 1.00 90.12 99 LYS A N 1
ATOM 746 C CA . LYS A 1 99 ? 21.121 -1.349 -20.801 1.00 90.12 99 LYS A CA 1
ATOM 747 C C . LYS A 1 99 ? 21.936 -0.455 -21.727 1.00 90.12 99 LYS A C 1
ATOM 749 O O . LYS A 1 99 ? 22.636 0.457 -21.288 1.00 90.12 99 LYS A O 1
ATOM 754 N N . ALA A 1 100 ? 21.811 -0.698 -23.032 1.00 87.38 100 ALA A N 1
ATOM 755 C CA . ALA A 1 100 ? 22.424 0.147 -24.051 1.00 87.38 100 ALA A CA 1
ATOM 756 C C . ALA A 1 100 ? 21.883 1.587 -23.971 1.00 87.38 100 ALA A C 1
ATOM 758 O O . ALA A 1 100 ? 20.700 1.799 -23.708 1.00 87.38 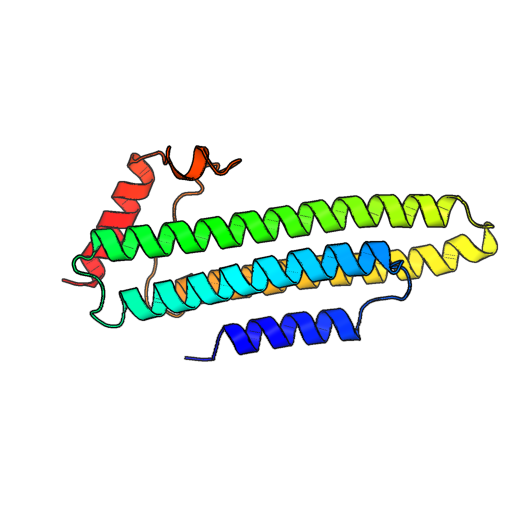100 ALA A O 1
ATOM 759 N N . LEU A 1 101 ? 22.728 2.587 -24.248 1.00 83.00 101 LEU A N 1
ATOM 760 C CA . LEU A 1 101 ? 22.405 4.012 -24.060 1.00 83.00 101 LEU A CA 1
ATOM 761 C C . LEU A 1 101 ? 21.118 4.462 -24.784 1.00 83.00 101 LEU A C 1
ATOM 763 O O . LEU A 1 101 ? 20.343 5.250 -24.245 1.00 83.00 101 LEU A O 1
ATOM 767 N N . VAL A 1 102 ? 20.867 3.933 -25.986 1.00 83.00 102 VAL A N 1
ATOM 768 C CA . VAL A 1 102 ? 19.640 4.196 -26.765 1.00 83.00 102 VAL A CA 1
ATOM 769 C C . VAL A 1 102 ? 18.380 3.714 -26.036 1.00 83.00 102 VAL A C 1
ATOM 771 O O . VAL A 1 102 ? 17.348 4.380 -26.089 1.00 83.00 102 VAL A O 1
ATOM 774 N N . GLU A 1 103 ? 18.462 2.596 -25.317 1.00 83.69 103 GLU A N 1
ATOM 775 C CA . GLU A 1 103 ? 17.344 2.013 -24.569 1.00 83.69 103 GLU A CA 1
ATOM 776 C C . GLU A 1 103 ? 17.129 2.725 -23.225 1.00 83.69 103 GLU A C 1
ATOM 778 O O . GLU A 1 103 ? 15.989 2.884 -22.783 1.00 83.69 103 GLU A O 1
ATOM 783 N N . GLN A 1 104 ? 18.204 3.222 -22.598 1.00 88.75 104 GLN A N 1
ATOM 784 C CA . GLN A 1 104 ? 18.144 3.880 -21.288 1.00 88.75 104 GLN A CA 1
ATOM 785 C C . GLN A 1 104 ? 17.166 5.056 -21.261 1.00 88.75 104 GLN A C 1
ATOM 787 O O . GLN A 1 104 ? 16.369 5.172 -20.333 1.00 88.75 104 GLN A O 1
ATOM 792 N N . LYS A 1 105 ? 17.180 5.917 -22.287 1.00 87.12 105 LYS A N 1
ATOM 793 C CA . LYS A 1 105 ? 16.345 7.129 -22.312 1.00 87.12 105 LYS A CA 1
ATOM 794 C C . LYS A 1 105 ? 14.848 6.807 -22.222 1.00 87.12 105 LYS A C 1
ATOM 796 O O . LYS A 1 105 ? 14.125 7.463 -21.474 1.00 87.1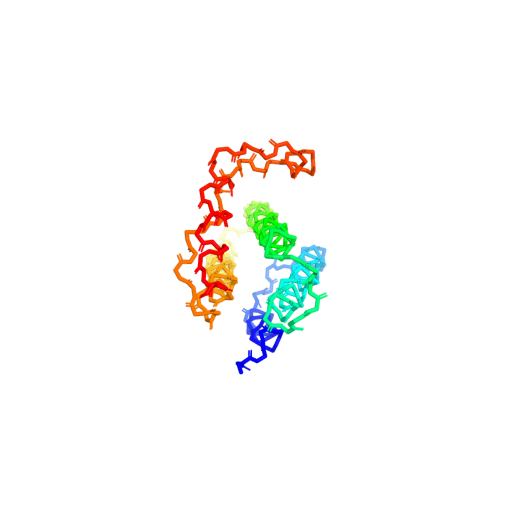2 105 LYS A O 1
ATOM 801 N N . ALA A 1 106 ? 14.387 5.798 -22.962 1.00 87.19 106 ALA A N 1
ATOM 802 C CA . ALA A 1 106 ? 12.988 5.369 -22.937 1.00 87.19 106 ALA A CA 1
ATOM 803 C C . ALA A 1 106 ? 12.620 4.696 -21.604 1.00 87.19 106 ALA A C 1
ATOM 805 O O . ALA A 1 106 ? 11.532 4.916 -21.061 1.00 87.19 106 ALA A O 1
ATOM 806 N N . LEU A 1 107 ? 13.544 3.915 -21.040 1.00 91.31 107 LEU A N 1
ATOM 807 C CA . LEU A 1 107 ? 13.321 3.238 -19.768 1.00 91.31 107 LEU A CA 1
ATOM 808 C C . LEU A 1 107 ? 13.296 4.210 -18.581 1.00 91.31 107 LEU A C 1
ATOM 810 O O . LEU A 1 107 ? 12.443 4.055 -17.715 1.00 91.31 107 LEU A O 1
ATOM 814 N N . PHE A 1 108 ? 14.135 5.251 -18.562 1.00 91.56 108 PHE A N 1
ATOM 815 C CA . PHE A 1 108 ? 14.085 6.292 -17.527 1.00 91.56 108 PHE A CA 1
ATOM 816 C C . PHE A 1 108 ? 12.784 7.096 -17.553 1.00 91.56 108 PHE A C 1
ATOM 818 O O . PHE A 1 108 ? 12.239 7.416 -16.498 1.00 91.56 108 PHE A O 1
ATOM 825 N N . ALA A 1 109 ? 12.251 7.399 -18.741 1.00 90.44 109 ALA A N 1
ATOM 826 C CA . ALA A 1 109 ? 10.938 8.034 -18.851 1.00 90.44 109 ALA A CA 1
ATOM 827 C C . ALA A 1 109 ? 9.839 7.140 -18.253 1.00 90.44 109 ALA A C 1
ATOM 829 O O . ALA A 1 109 ? 8.971 7.621 -17.527 1.00 90.44 109 ALA A O 1
ATOM 830 N N . THR A 1 110 ? 9.924 5.831 -18.497 1.00 92.31 110 THR A N 1
ATOM 831 C CA . THR A 1 110 ? 9.000 4.847 -17.921 1.00 92.31 110 THR A CA 1
ATOM 832 C C . THR A 1 110 ? 9.177 4.723 -16.398 1.00 92.31 110 THR A C 1
ATOM 834 O O . THR A 1 110 ? 8.188 4.650 -15.675 1.00 92.31 110 THR A O 1
ATOM 837 N N . ASP A 1 111 ? 10.413 4.760 -15.885 1.00 93.75 111 ASP A N 1
ATOM 838 C CA . ASP A 1 111 ? 10.715 4.671 -14.444 1.00 93.75 111 ASP A CA 1
ATOM 839 C C . ASP A 1 111 ? 10.209 5.890 -13.674 1.00 93.75 111 ASP A C 1
ATOM 841 O O . ASP A 1 111 ? 9.703 5.763 -12.556 1.00 93.75 111 ASP A O 1
ATOM 845 N N . LYS A 1 112 ? 10.273 7.070 -14.298 1.00 93.38 112 LYS A N 1
ATOM 846 C CA . LYS A 1 112 ? 9.678 8.288 -13.751 1.00 93.38 112 LYS A CA 1
ATOM 847 C C . LYS A 1 112 ? 8.165 8.138 -13.585 1.00 93.38 112 LYS A C 1
ATOM 849 O O . LYS A 1 112 ? 7.663 8.382 -12.492 1.00 93.38 112 LYS A O 1
ATOM 854 N N . VAL A 1 113 ? 7.466 7.669 -14.623 1.00 93.56 113 VAL A N 1
ATOM 855 C CA . VAL A 1 113 ? 6.016 7.412 -14.559 1.00 93.56 113 VAL A CA 1
ATOM 856 C C . VAL A 1 113 ? 5.694 6.385 -13.472 1.00 93.56 113 VAL A C 1
ATOM 858 O O . VAL A 1 113 ? 4.785 6.600 -12.676 1.00 93.56 113 VAL A O 1
ATOM 861 N N . GLN A 1 114 ? 6.467 5.298 -13.372 1.00 94.06 114 GLN A N 1
ATOM 862 C CA . GLN A 1 114 ? 6.271 4.313 -12.306 1.00 94.06 114 GLN A CA 1
ATOM 863 C C . GLN A 1 114 ? 6.459 4.924 -10.913 1.00 94.06 114 GLN A C 1
ATOM 865 O O . GLN A 1 114 ? 5.673 4.652 -10.013 1.00 94.06 114 GLN A O 1
ATOM 870 N N . SER A 1 115 ? 7.473 5.770 -10.734 1.00 94.00 115 SER A N 1
ATOM 871 C CA . SER A 1 115 ? 7.742 6.429 -9.452 1.00 94.00 115 SER A CA 1
ATOM 872 C C . SER A 1 115 ? 6.617 7.397 -9.063 1.00 94.00 115 SER A C 1
ATOM 874 O O . SER A 1 115 ? 6.232 7.457 -7.897 1.00 94.00 115 SER A O 1
ATOM 876 N N . GLU A 1 116 ? 6.042 8.118 -10.028 1.00 94.19 116 GLU A N 1
ATOM 877 C CA . GLU A 1 116 ? 4.869 8.978 -9.815 1.00 94.19 116 GLU A CA 1
ATOM 878 C C . GLU A 1 116 ? 3.625 8.161 -9.422 1.00 94.19 116 GLU A C 1
ATOM 880 O O . GLU A 1 116 ? 2.882 8.559 -8.520 1.00 94.19 116 GLU A O 1
ATOM 885 N N . LEU A 1 117 ? 3.424 6.990 -10.034 1.00 94.00 117 LEU A N 1
ATOM 886 C CA . LEU A 1 117 ? 2.353 6.058 -9.664 1.00 94.00 117 LEU A CA 1
ATOM 887 C C . LEU A 1 117 ? 2.539 5.502 -8.247 1.00 94.00 117 LEU A C 1
ATOM 889 O O . LEU A 1 117 ? 1.584 5.491 -7.470 1.00 94.00 117 LEU A O 1
ATOM 893 N N . ASP A 1 118 ? 3.759 5.086 -7.896 1.00 94.06 118 ASP A N 1
ATOM 894 C CA . ASP A 1 118 ? 4.112 4.577 -6.565 1.00 94.06 118 ASP A CA 1
ATOM 895 C C . ASP A 1 118 ? 3.820 5.647 -5.482 1.00 94.06 118 ASP A C 1
ATOM 897 O O . ASP A 1 118 ? 3.194 5.363 -4.458 1.00 94.06 118 ASP A O 1
ATOM 901 N N . GLN A 1 119 ? 4.177 6.913 -5.737 1.00 93.62 119 GLN A N 1
ATOM 902 C CA . GLN A 1 119 ? 3.896 8.044 -4.836 1.00 93.62 119 GLN A CA 1
ATOM 903 C C . GLN A 1 119 ? 2.405 8.391 -4.740 1.00 93.62 119 GLN A C 1
ATOM 905 O O . GLN A 1 119 ? 1.885 8.673 -3.653 1.00 93.62 119 GLN A O 1
ATOM 910 N N . THR A 1 120 ? 1.696 8.347 -5.867 1.00 93.56 120 THR A N 1
ATOM 911 C CA . THR A 1 120 ? 0.247 8.581 -5.911 1.00 93.56 120 THR A CA 1
ATOM 912 C C . THR A 1 120 ? -0.498 7.520 -5.108 1.00 93.56 120 THR A C 1
ATOM 914 O O . THR A 1 120 ? -1.422 7.853 -4.361 1.00 93.56 120 THR A O 1
ATOM 917 N N . LEU A 1 121 ? -0.069 6.256 -5.196 1.00 93.50 121 LEU A N 1
ATOM 918 C CA . LEU A 1 121 ? -0.616 5.165 -4.396 1.00 93.50 121 LEU A CA 1
ATOM 919 C C . LEU A 1 121 ? -0.418 5.424 -2.899 1.00 93.50 121 LEU A C 1
ATOM 921 O O . LEU A 1 121 ? -1.397 5.414 -2.155 1.00 93.50 121 LEU A O 1
ATOM 925 N N . LEU A 1 122 ? 0.815 5.709 -2.461 1.00 91.88 122 LEU A N 1
ATOM 926 C CA . LEU A 1 122 ? 1.115 5.994 -1.051 1.00 91.88 122 LEU A CA 1
ATOM 927 C C . LEU A 1 122 ? 0.272 7.152 -0.508 1.00 91.88 122 LEU A C 1
ATOM 929 O O . LEU A 1 122 ? -0.303 7.057 0.576 1.00 91.88 122 LEU A O 1
ATOM 933 N N . THR A 1 123 ? 0.166 8.233 -1.279 1.00 89.38 123 THR A N 1
ATOM 934 C CA . THR A 1 123 ? -0.612 9.420 -0.903 1.00 89.38 123 THR A CA 1
ATOM 935 C C . THR A 1 123 ? -2.099 9.093 -0.798 1.00 89.38 123 THR A C 1
ATOM 937 O O . THR A 1 123 ? -2.744 9.445 0.188 1.00 89.38 123 THR A O 1
ATOM 940 N N . SER A 1 124 ? -2.643 8.365 -1.775 1.00 89.75 124 SER A N 1
ATOM 941 C CA . SER A 1 124 ? -4.051 7.956 -1.783 1.00 89.75 124 SER A CA 1
ATOM 942 C C . SER A 1 124 ? -4.381 7.047 -0.599 1.00 89.75 124 SER A C 1
ATOM 944 O O . SER A 1 124 ? -5.410 7.233 0.045 1.00 89.75 124 SER A O 1
ATOM 946 N N . MET A 1 125 ? -3.489 6.113 -0.260 1.00 88.94 125 MET A N 1
ATOM 947 C CA . MET A 1 125 ? -3.674 5.217 0.883 1.00 88.94 125 MET A CA 1
ATOM 948 C C . MET A 1 125 ? -3.573 5.946 2.226 1.00 88.94 125 MET A C 1
ATOM 950 O O . MET A 1 125 ? -4.391 5.701 3.110 1.00 88.94 125 MET A O 1
ATOM 954 N N . ARG A 1 126 ? -2.635 6.891 2.369 1.00 87.75 126 ARG A N 1
ATOM 955 C CA . ARG A 1 126 ? -2.547 7.764 3.552 1.00 87.75 126 ARG A CA 1
ATOM 956 C C . ARG A 1 126 ? -3.803 8.615 3.717 1.00 87.75 126 ARG A C 1
ATOM 958 O O . ARG A 1 126 ? -4.346 8.700 4.812 1.00 87.75 126 ARG A O 1
ATOM 965 N N . ASN A 1 127 ? -4.294 9.206 2.630 1.00 85.62 127 ASN A N 1
ATOM 966 C CA . ASN A 1 127 ? -5.527 9.990 2.648 1.00 85.62 127 ASN A CA 1
ATOM 967 C C . ASN A 1 127 ? -6.735 9.130 3.018 1.00 85.62 127 ASN A C 1
ATOM 969 O O . ASN A 1 127 ? -7.570 9.568 3.806 1.00 85.62 127 ASN A O 1
ATOM 973 N N . LEU A 1 128 ? -6.806 7.901 2.498 1.00 83.94 128 LEU A N 1
ATOM 974 C CA . LEU A 1 128 ? -7.854 6.958 2.865 1.00 83.94 128 LEU A CA 1
ATOM 975 C C . LEU A 1 128 ? -7.785 6.626 4.360 1.00 83.94 128 LEU A C 1
ATOM 977 O O . LEU A 1 128 ? -8.787 6.809 5.039 1.00 83.94 128 LEU A O 1
ATOM 981 N N . ALA A 1 129 ? -6.622 6.239 4.890 1.00 79.19 129 ALA A N 1
ATOM 982 C CA . ALA A 1 129 ? -6.443 5.954 6.317 1.00 79.19 129 ALA A CA 1
ATOM 983 C C . ALA A 1 129 ? -6.826 7.154 7.204 1.00 79.19 129 ALA A C 1
ATOM 985 O O . ALA A 1 129 ? -7.597 7.009 8.149 1.00 79.19 129 ALA A O 1
ATOM 986 N N . ASN A 1 130 ? -6.387 8.363 6.840 1.00 76.12 130 ASN A N 1
ATOM 987 C CA . ASN A 1 130 ? -6.761 9.591 7.542 1.00 76.12 130 ASN A CA 1
ATOM 988 C C . ASN A 1 130 ? -8.270 9.858 7.477 1.00 76.12 130 ASN A C 1
ATOM 990 O O . ASN A 1 130 ? -8.864 10.278 8.465 1.00 76.12 130 ASN A O 1
ATOM 994 N N . SER A 1 131 ? -8.919 9.593 6.340 1.00 72.75 131 SER A N 1
ATOM 995 C CA . SER A 1 131 ? -10.370 9.764 6.218 1.00 72.75 131 SER A CA 1
ATOM 996 C C . SER A 1 131 ? -11.149 8.854 7.170 1.00 72.75 131 SER A C 1
ATOM 998 O O . SER A 1 131 ? -12.204 9.265 7.644 1.00 72.75 131 SER A O 1
ATOM 1000 N N . ILE A 1 132 ? -10.611 7.679 7.525 1.00 66.25 132 ILE A N 1
ATOM 1001 C CA . ILE A 1 132 ? -11.195 6.799 8.550 1.00 66.25 132 ILE A CA 1
ATOM 1002 C C . ILE A 1 132 ? -11.143 7.475 9.920 1.00 66.25 132 ILE A C 1
ATOM 1004 O O . ILE A 1 132 ? -12.092 7.390 10.688 1.00 66.25 132 ILE A O 1
ATOM 1008 N N . LEU A 1 133 ? -10.081 8.219 10.220 1.00 60.81 133 LEU A N 1
ATOM 1009 C CA . LEU A 1 133 ? -9.983 8.965 11.474 1.00 60.81 133 LEU A CA 1
ATOM 1010 C C . LEU A 1 133 ? -10.996 10.127 11.526 1.00 60.81 133 LEU A C 1
ATOM 1012 O O . LEU A 1 133 ? -11.628 10.331 12.559 1.00 60.81 133 LEU A O 1
ATOM 1016 N N . PHE A 1 134 ? -11.199 10.848 10.413 1.00 56.28 134 PHE A N 1
ATOM 1017 C CA . PHE A 1 134 ? -12.044 12.055 10.362 1.00 56.28 134 PHE A CA 1
ATOM 1018 C C . PHE A 1 134 ? -13.542 11.805 10.097 1.00 56.28 134 PHE A C 1
ATOM 1020 O O . PHE A 1 134 ? -14.387 12.501 10.662 1.00 56.28 134 PHE A O 1
ATOM 1027 N N . ALA A 1 135 ? -13.913 10.834 9.252 1.00 53.44 135 ALA A N 1
ATOM 1028 C CA . ALA A 1 135 ? -15.313 10.552 8.887 1.00 53.44 135 ALA A CA 1
ATOM 1029 C C . ALA A 1 135 ? -16.158 10.033 10.065 1.00 53.44 135 ALA A C 1
ATOM 1031 O O . ALA A 1 135 ? -17.387 10.040 10.005 1.00 53.44 135 ALA A O 1
ATOM 1032 N N . ASN A 1 136 ? -15.497 9.646 11.152 1.00 51.28 136 ASN A N 1
ATOM 1033 C CA . ASN A 1 136 ? -16.092 9.183 12.398 1.00 51.28 136 ASN A CA 1
ATOM 1034 C C . ASN A 1 136 ? -16.496 10.319 13.361 1.00 51.28 136 ASN A C 1
ATOM 1036 O O . ASN A 1 136 ? -16.764 10.075 14.535 1.00 51.28 136 ASN A O 1
ATOM 1040 N N . GLY A 1 137 ? -16.581 11.563 12.866 1.00 42.72 137 GLY A N 1
ATOM 1041 C CA . GLY A 1 137 ? -17.166 12.707 13.582 1.00 42.72 137 GLY A CA 1
ATOM 1042 C C . GLY A 1 137 ? -16.280 13.306 14.673 1.00 42.72 137 GLY A C 1
ATOM 1043 O O . GLY A 1 137 ? -16.733 14.140 15.451 1.00 42.72 137 GLY A O 1
ATOM 1044 N N . GLN A 1 138 ? -15.019 12.896 14.737 1.00 47.38 138 GLN A N 1
ATOM 1045 C CA . GLN A 1 138 ? -14.146 13.191 15.857 1.00 47.38 138 GLN A CA 1
ATOM 1046 C C . GLN A 1 138 ? -12.937 13.980 15.363 1.00 47.38 138 GLN A C 1
ATOM 1048 O O . GLN A 1 138 ? -12.178 13.521 14.511 1.00 47.38 138 GLN A O 1
ATOM 1053 N N . ASN A 1 139 ? -12.722 15.161 15.948 1.00 42.03 139 ASN A N 1
ATOM 1054 C CA . ASN A 1 139 ? -11.415 15.819 15.970 1.00 42.03 139 ASN A CA 1
ATOM 1055 C C . ASN A 1 139 ? -10.478 15.016 16.886 1.00 42.03 139 ASN A C 1
ATOM 1057 O O . ASN A 1 139 ? -9.983 15.531 17.889 1.00 42.03 139 ASN A O 1
ATOM 1061 N N . TYR A 1 140 ? -10.268 13.732 16.592 1.00 46.78 140 TYR A N 1
ATOM 1062 C CA . TYR A 1 140 ? -9.157 13.025 17.192 1.00 46.78 140 TYR A CA 1
ATOM 1063 C C . TYR A 1 140 ? -7.906 13.758 16.722 1.00 46.78 140 TYR A C 1
ATOM 1065 O O . TYR A 1 140 ? -7.630 13.832 15.523 1.00 46.78 140 TYR A O 1
ATOM 1073 N N . LEU A 1 141 ? -7.132 14.299 17.665 1.00 42.53 141 LEU A N 1
ATOM 1074 C CA . LEU A 1 141 ? -5.702 14.409 17.412 1.00 42.53 141 LEU A CA 1
ATOM 1075 C C . LEU A 1 141 ? -5.279 13.028 16.891 1.00 42.53 141 LEU A C 1
ATOM 1077 O O . LEU A 1 141 ? -5.713 12.031 17.484 1.00 42.53 141 LEU A O 1
ATOM 1081 N N . PRO A 1 142 ? -4.531 12.934 15.775 1.00 47.03 142 PRO A N 1
ATOM 1082 C CA . PRO A 1 142 ? -3.994 11.646 15.361 1.00 47.03 142 PRO A CA 1
ATOM 1083 C C . PRO A 1 142 ? -3.375 10.999 16.603 1.00 47.03 142 PRO A C 1
ATOM 1085 O O . PRO A 1 142 ? -2.761 11.739 17.392 1.00 47.03 142 PRO A O 1
ATOM 1088 N N . PRO A 1 143 ? -3.585 9.684 16.839 1.00 45.84 143 PRO A N 1
ATOM 1089 C CA . PRO A 1 143 ? -2.927 9.031 17.955 1.00 45.84 143 PRO A CA 1
ATOM 1090 C C . PRO A 1 143 ? -1.456 9.442 17.894 1.00 45.84 143 PRO A C 1
ATOM 1092 O O . PRO A 1 143 ? -0.911 9.576 16.788 1.00 45.84 143 PRO A O 1
ATOM 1095 N N . PRO A 1 144 ? -0.849 9.777 19.042 1.00 42.28 144 PRO A N 1
ATOM 1096 C CA . PRO A 1 144 ? 0.494 10.318 19.052 1.00 42.28 144 PRO A CA 1
ATOM 1097 C C . PRO A 1 144 ? 1.359 9.431 18.186 1.00 42.28 144 PRO A C 1
ATOM 1099 O O . PRO A 1 144 ? 1.276 8.207 18.306 1.00 42.28 144 PRO A O 1
ATOM 1102 N N . LYS A 1 145 ? 2.186 10.039 17.332 1.00 45.62 145 LYS A N 1
ATOM 1103 C CA . LYS A 1 145 ? 3.292 9.334 16.692 1.00 45.62 145 LYS A CA 1
ATOM 1104 C C . LYS A 1 145 ? 4.269 8.942 17.794 1.00 45.62 145 LYS A C 1
ATOM 1106 O O . LYS A 1 145 ? 5.358 9.498 17.901 1.00 45.62 145 LYS A O 1
ATOM 1111 N N . THR A 1 146 ? 3.874 8.003 18.650 1.00 45.59 146 THR A N 1
ATOM 1112 C CA . THR A 1 146 ? 4.834 7.150 19.310 1.00 45.59 146 THR A CA 1
ATOM 1113 C C . THR A 1 146 ? 5.625 6.590 18.160 1.00 45.59 146 THR A C 1
ATOM 1115 O O . THR A 1 146 ? 5.071 6.149 17.152 1.00 45.59 146 THR A O 1
ATOM 1118 N N . ILE A 1 147 ? 6.926 6.804 18.223 1.00 41.53 147 ILE A N 1
ATOM 1119 C CA . ILE A 1 147 ? 7.837 6.394 17.181 1.00 41.53 147 ILE A CA 1
ATOM 1120 C C . ILE A 1 147 ? 7.845 4.863 17.237 1.00 41.53 147 ILE A C 1
ATOM 1122 O O . ILE A 1 147 ? 8.700 4.267 17.873 1.00 41.53 147 ILE A O 1
ATOM 1126 N N . ILE A 1 148 ? 6.824 4.241 16.650 1.00 44.34 148 ILE A N 1
ATOM 1127 C CA . ILE A 1 148 ? 6.638 2.804 16.604 1.00 44.34 148 ILE A CA 1
ATOM 1128 C C . ILE A 1 148 ? 7.527 2.349 15.458 1.00 44.34 148 ILE A C 1
ATOM 1130 O O . ILE A 1 148 ? 7.151 2.406 14.287 1.00 44.34 148 ILE A O 1
ATOM 1134 N N . ARG A 1 149 ? 8.774 2.012 15.789 1.00 42.44 149 ARG A N 1
ATOM 1135 C CA . ARG A 1 149 ? 9.763 1.481 14.846 1.00 42.44 149 ARG A CA 1
ATOM 1136 C C . ARG A 1 149 ? 9.70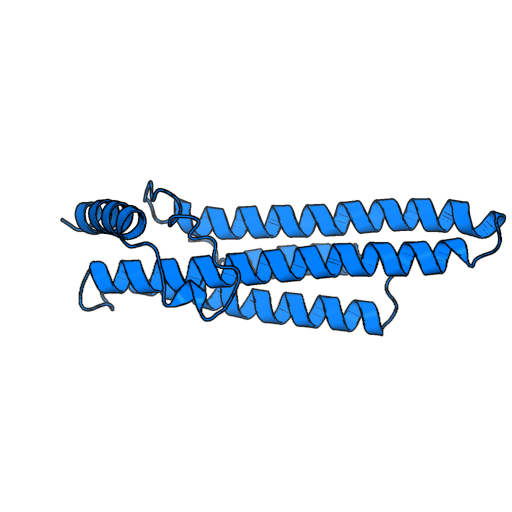0 -0.039 14.789 1.00 42.44 149 ARG A C 1
ATOM 1138 O O . ARG A 1 149 ? 10.231 -0.616 13.842 1.00 42.44 149 ARG A O 1
ATOM 1145 N N . SER A 1 150 ? 9.055 -0.685 15.761 1.00 47.38 150 SER A N 1
ATOM 1146 C CA . SER A 1 150 ? 8.887 -2.136 15.800 1.00 47.38 150 SER A CA 1
ATOM 1147 C C . SER A 1 150 ? 7.587 -2.586 16.479 1.00 47.38 150 SER A C 1
ATOM 1149 O O . SER A 1 150 ? 6.832 -1.802 17.054 1.00 47.38 150 SER A O 1
ATOM 1151 N N . LYS A 1 151 ? 7.331 -3.898 16.423 1.00 45.72 151 LYS A N 1
ATOM 1152 C CA . LYS A 1 151 ? 6.226 -4.548 17.138 1.00 45.72 151 LYS A CA 1
ATOM 1153 C C . LYS A 1 151 ? 6.392 -4.474 18.663 1.00 45.72 151 LYS A C 1
ATOM 1155 O O . LYS A 1 151 ? 5.393 -4.537 19.372 1.00 45.72 151 LYS A O 1
ATOM 1160 N N . GLU A 1 152 ? 7.617 -4.331 19.170 1.00 46.97 152 GLU A N 1
ATOM 1161 C CA . GLU A 1 152 ? 7.868 -4.088 20.595 1.00 46.97 152 GLU A CA 1
ATOM 1162 C C . GLU A 1 152 ? 7.516 -2.651 21.009 1.00 46.97 152 GLU A C 1
ATOM 1164 O O . GLU A 1 152 ? 6.964 -2.458 22.091 1.00 46.97 152 GLU A O 1
ATOM 1169 N N . ASP A 1 153 ? 7.720 -1.657 20.138 1.00 47.09 153 ASP A N 1
ATOM 1170 C CA . ASP A 1 153 ? 7.329 -0.266 20.419 1.00 47.09 153 ASP A CA 1
ATOM 1171 C C . ASP A 1 153 ? 5.801 -0.094 20.523 1.00 47.09 153 ASP A C 1
ATOM 1173 O O . ASP A 1 153 ? 5.322 0.769 21.258 1.00 47.09 153 ASP A O 1
ATOM 1177 N N . LEU A 1 154 ? 5.016 -0.962 19.863 1.00 46.66 154 LEU A N 1
ATOM 1178 C CA . LEU A 1 154 ? 3.552 -1.034 20.032 1.00 46.66 154 LEU A CA 1
ATOM 1179 C C . LEU A 1 154 ? 3.132 -1.363 21.476 1.00 46.66 154 LEU A C 1
ATOM 1181 O O . LEU A 1 154 ? 2.007 -1.054 21.871 1.00 46.66 154 LEU A O 1
ATOM 1185 N N . LEU A 1 155 ? 3.998 -2.021 22.255 1.00 48.09 155 LEU A N 1
ATOM 1186 C CA . LEU A 1 155 ? 3.740 -2.391 23.651 1.00 48.09 155 LEU A CA 1
ATOM 1187 C C . LEU A 1 155 ? 4.255 -1.339 24.647 1.00 48.09 155 LEU A C 1
ATOM 1189 O O . LEU A 1 155 ? 3.851 -1.371 25.808 1.00 48.09 155 LEU A O 1
ATOM 1193 N N . ALA A 1 156 ? 5.114 -0.414 24.205 1.00 48.19 156 ALA A N 1
ATOM 1194 C CA . ALA A 1 156 ? 5.838 0.550 25.038 1.00 48.19 156 ALA A CA 1
ATOM 1195 C C . ALA A 1 156 ? 5.391 2.007 24.805 1.00 48.19 15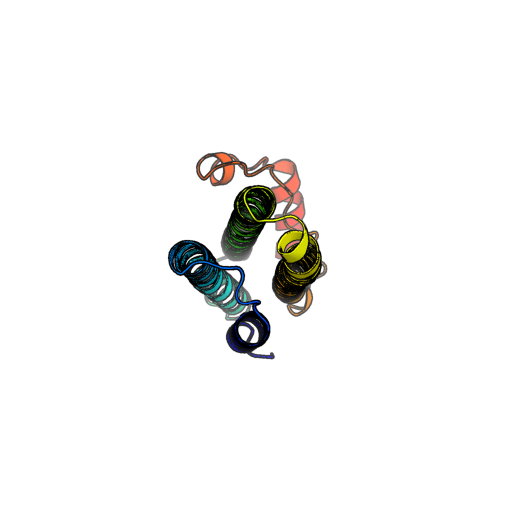6 ALA A C 1
ATOM 1197 O O . ALA A 1 156 ? 6.191 2.934 24.918 1.00 48.19 156 ALA A O 1
ATOM 1198 N N . VAL A 1 157 ? 4.119 2.208 24.444 1.00 49.88 157 VAL A N 1
ATOM 1199 C CA . VAL A 1 157 ? 3.560 3.525 24.111 1.00 49.88 157 VAL A CA 1
ATOM 1200 C C . VAL A 1 157 ? 3.798 4.527 25.249 1.00 49.88 157 VAL A C 1
ATOM 1202 O O . VAL A 1 157 ? 3.347 4.308 26.371 1.00 49.88 157 VAL A O 1
ATOM 1205 N N . ASP A 1 158 ? 4.483 5.634 24.939 1.00 49.25 158 ASP A N 1
ATOM 1206 C CA . ASP A 1 158 ? 4.591 6.829 25.785 1.00 49.25 158 ASP A CA 1
ATOM 1207 C C . ASP A 1 158 ? 3.183 7.291 26.189 1.00 49.25 158 ASP A C 1
ATOM 1209 O O . ASP A 1 158 ? 2.380 7.739 25.363 1.00 49.25 158 ASP A O 1
ATOM 1213 N N . THR A 1 159 ? 2.862 7.103 27.468 1.00 51.22 159 THR A N 1
ATOM 1214 C CA . THR A 1 159 ? 1.494 7.178 27.982 1.00 51.22 159 THR A CA 1
ATOM 1215 C C . THR A 1 159 ? 0.969 8.602 28.042 1.00 51.22 159 THR A C 1
ATOM 1217 O O . THR A 1 159 ? -0.235 8.792 27.972 1.00 51.22 159 THR A O 1
ATOM 1220 N N . SER A 1 160 ? 1.836 9.616 28.087 1.00 50.97 160 SER A N 1
ATOM 1221 C CA . SER A 1 160 ? 1.428 11.016 28.271 1.00 50.97 160 SER A CA 1
ATOM 1222 C C . SER A 1 160 ? 0.550 11.541 27.127 1.00 50.97 160 SER A C 1
ATOM 1224 O O . SER A 1 160 ? -0.478 12.190 27.325 1.00 50.97 160 SER A O 1
ATOM 1226 N N . SER A 1 161 ? 0.938 11.211 25.901 1.00 55.78 161 SER A N 1
ATOM 1227 C CA . SER A 1 161 ? 0.253 11.635 24.687 1.00 55.78 161 SER A CA 1
ATOM 1228 C C . SER A 1 161 ? -0.953 10.733 24.376 1.00 55.78 161 SER A C 1
ATOM 1230 O O . SER A 1 161 ? -1.972 11.206 23.866 1.00 55.78 161 SER A O 1
ATOM 1232 N N . PHE A 1 162 ? -0.883 9.454 24.758 1.00 56.16 162 PHE A N 1
ATOM 1233 C CA . PHE A 1 162 ? -1.997 8.508 24.675 1.00 56.16 162 PHE A CA 1
ATOM 1234 C C . PHE A 1 162 ? -3.099 8.809 25.703 1.00 56.16 162 PHE A C 1
ATOM 1236 O O . PHE A 1 162 ? -4.275 8.706 25.374 1.00 56.16 162 PHE A O 1
ATOM 1243 N N . GLU A 1 163 ? -2.746 9.249 26.911 1.00 55.72 163 GLU A N 1
ATOM 1244 C CA . GLU A 1 163 ? -3.674 9.681 27.965 1.00 55.72 163 GLU A CA 1
ATOM 1245 C C . GLU A 1 163 ? -4.441 10.945 27.560 1.00 55.72 163 GLU A C 1
ATOM 1247 O O . GL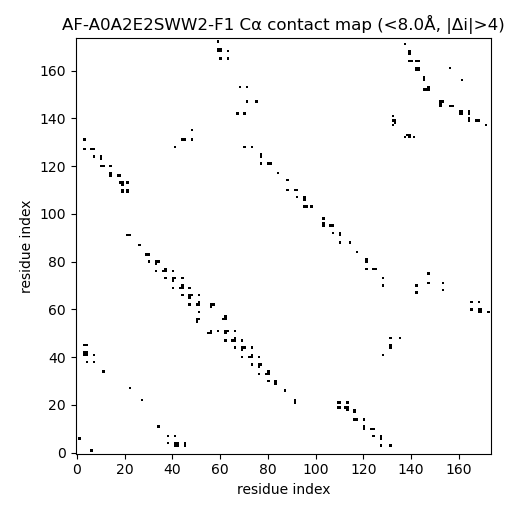U A 1 163 ? -5.659 11.010 27.730 1.00 55.72 163 GLU A O 1
ATOM 1252 N N . ALA A 1 164 ? -3.761 11.925 26.954 1.00 58.91 164 ALA A N 1
ATOM 1253 C CA . ALA A 1 164 ? -4.411 13.120 26.411 1.00 58.91 164 ALA A CA 1
ATOM 1254 C C . ALA A 1 164 ? -5.394 12.774 25.278 1.00 58.91 164 ALA A C 1
ATOM 1256 O O . ALA A 1 164 ? -6.496 13.326 25.201 1.00 58.91 164 ALA A O 1
ATOM 1257 N N . TRP A 1 165 ? -5.018 11.822 24.421 1.00 58.38 165 TRP A N 1
ATOM 1258 C CA . TRP A 1 165 ? -5.883 11.307 23.366 1.00 58.38 165 TRP A CA 1
ATOM 1259 C C . TRP A 1 165 ? -7.089 10.529 23.923 1.00 58.38 165 TRP A C 1
ATOM 1261 O O . TRP A 1 165 ? -8.226 10.795 23.530 1.00 58.38 165 TRP A O 1
ATOM 1271 N N . LEU A 1 166 ? -6.864 9.639 24.896 1.00 59.72 166 LEU A N 1
ATOM 1272 C CA . LEU A 1 166 ? -7.899 8.901 25.629 1.00 59.72 166 LEU A CA 1
ATOM 1273 C C . LEU A 1 166 ? -8.911 9.835 26.298 1.00 59.72 166 LEU A C 1
ATOM 1275 O O . LEU A 1 166 ? -10.113 9.586 26.224 1.00 59.72 166 LEU A O 1
ATOM 1279 N N . ALA A 1 167 ? -8.444 10.916 26.925 1.00 62.25 167 ALA A N 1
ATOM 1280 C CA . ALA A 1 167 ? -9.308 11.907 27.558 1.00 62.25 167 ALA A CA 1
ATOM 1281 C C . ALA A 1 167 ? -10.215 12.613 26.534 1.00 62.25 167 ALA A C 1
ATOM 1283 O O . ALA A 1 167 ? -11.412 12.776 26.781 1.00 62.25 167 ALA A O 1
ATOM 1284 N N . GLY A 1 168 ? -9.671 12.978 25.365 1.00 62.06 168 GLY A N 1
ATOM 1285 C CA . GLY A 1 168 ? -10.443 13.540 24.253 1.00 62.06 168 GLY A CA 1
ATOM 1286 C C . GLY A 1 168 ? -11.460 12.552 23.672 1.00 62.06 168 GLY A C 1
ATOM 1287 O O . GLY A 1 168 ? -12.600 12.932 23.412 1.00 62.06 168 GLY A O 1
ATOM 1288 N N . PHE A 1 169 ? -11.079 11.277 23.541 1.00 59.16 169 PHE A N 1
ATOM 1289 C CA . PHE A 1 169 ? -11.970 10.204 23.097 1.00 59.16 169 PHE A CA 1
ATOM 1290 C C . PHE A 1 169 ? -13.129 9.990 24.077 1.00 59.16 169 PHE A C 1
ATOM 1292 O O . PHE A 1 169 ? -14.291 10.023 23.677 1.00 59.16 169 PHE A O 1
ATOM 1299 N N . ALA A 1 170 ? -12.835 9.813 25.368 1.00 59.66 170 ALA A N 1
ATOM 1300 C CA . ALA A 1 170 ? -13.844 9.552 26.393 1.00 59.66 170 ALA A CA 1
ATOM 1301 C C . ALA A 1 170 ? -14.847 10.710 26.550 1.00 59.66 170 ALA A C 1
ATOM 1303 O O . ALA A 1 170 ? -16.011 10.472 26.872 1.00 59.66 170 ALA A O 1
ATOM 1304 N N . ALA A 1 171 ? -14.423 11.952 26.295 1.00 60.50 171 ALA A N 1
ATOM 1305 C CA . ALA A 1 171 ? -15.286 13.130 26.356 1.00 60.50 171 ALA A CA 1
ATOM 1306 C C . ALA A 1 171 ? -16.393 13.147 25.286 1.00 60.50 171 ALA A C 1
ATOM 1308 O O . ALA A 1 171 ? -17.423 13.775 25.508 1.00 60.50 171 ALA A O 1
ATOM 1309 N N . GLN A 1 172 ? -16.220 12.454 24.156 1.00 55.53 172 GLN A N 1
ATOM 1310 C CA . GLN A 1 172 ? -17.216 12.429 23.076 1.00 55.53 172 GLN A CA 1
ATOM 1311 C C . GLN A 1 172 ? -18.354 11.420 23.289 1.00 55.53 172 GLN A C 1
ATOM 1313 O O . GLN A 1 172 ? -19.325 11.422 22.537 1.00 55.53 172 GLN A O 1
ATOM 1318 N N . PHE A 1 173 ? -18.240 10.557 24.301 1.00 51.84 173 PHE A N 1
ATOM 1319 C CA . PHE A 1 173 ? -19.250 9.552 24.653 1.00 51.84 173 PHE A CA 1
ATOM 1320 C C . PHE A 1 173 ? -19.971 9.867 25.979 1.00 51.84 173 PHE A C 1
ATOM 1322 O O . PHE A 1 173 ? -20.629 8.985 26.532 1.00 51.84 173 PHE A O 1
ATOM 1329 N N . ARG A 1 174 ? -19.824 11.094 26.501 1.00 49.31 174 ARG A N 1
ATOM 1330 C CA . ARG A 1 174 ? -20.544 11.602 27.681 1.00 49.31 174 ARG A CA 1
ATOM 1331 C C . ARG A 1 174 ? -21.775 12.411 27.301 1.00 49.31 174 ARG A C 1
ATOM 1333 O O . ARG A 1 174 ? -21.719 13.115 26.272 1.00 49.31 174 ARG A O 1
#

Nearest PDB structures (foldseek):
  5vju-assembly1_A  TM=5.495E-01  e=9.236E-01  synthetic construct
  6z0c-assembly4_D  TM=6.131E-01  e=2.881E+00  Escherichia coli
  8d9p-assembly1_A  TM=5.590E-01  e=2.038E+00  synthetic construct
  6z0c-assembly1_A  TM=5.811E-01  e=3.027E+00  Escherichia coli
  8d9o-assembly1_A  TM=3.188E-01  e=1.126E+00  synthetic construct

Foldseek 3Di:
DPPLLVLLVVLVVVLVVQAFPLDDPVLVVVLVVLSVQLSVLSVQLVVLLCCCVVVNDPALLVSLLSNLLSLVSNVVSLVVLVVSLVVSLVVSVVVLVPDDPVSNVVSVVSSVSNNVSSVVSSVSSVVSSVCSVVVSPAPQPRQPPQVPPDPVSSVVDPVPSVVVSSVSRNVVVD

Mean predicted aligned error: 9.97 Å

pLDDT: mean 75.98, std 17.27, range [41.53, 95.12]

Sequence (174 aa):
MPNLTTSFQTIIGNYKSSATKLFTSEMQKRVDSNLASLSTQMTELDNASAATHGKALPSPEQAAKTLAQATSAVELSLNALEQLFSSLQRERQTFINNKALVEQKALFATDKVQSELDQTLLTSMRNLANSILFANGQNYLPPPKTIIRSKEDLLAVDTSSFEAWLAGFAAQFR

Secondary structure (DSSP, 8-state):
---HHHHHHHHHHHHHHH--TTS-HHHHHHHHHHHHHHHHHHHHHHHHHHHHHTT-SSSHHHHHHHHHHHHHHHHHHHHHHHHHHHHHHHHHHHHHHTS-HHHHHHHHHHHHHHHHHHHHHHHHHHHHHHHHHHTTS--PPPPP-----STTGGGS--HHHHHHHHHHHHHTT-